Protein AF-A0ABD3EUP9-F1 (afdb_monomer_lite)

pLDDT: mean 72.78, std 22.72, range [28.61, 96.94]

Secondary structure (DSSP, 8-state):
--HHHHHHHHHHHH----HHHHHHHH----TT-S-HHHHHHHHHHHHHHHHHHTTGGGGG-TTTTTHHHHHHHHHT-SSHHHHHHHHHHHHHT-GGGGT-HHHHHHHHHHHHHHHHHHHHHHHHHHHHHHHTT-------------------------------------------------

Organism: NCBI:txid2107226

Structure (mmCIF, N/CA/C/O backbone):
data_AF-A0ABD3EUP9-F1
#
_entry.id   AF-A0ABD3EUP9-F1
#
loop_
_atom_site.group_PDB
_atom_site.id
_atom_site.type_symbol
_atom_site.label_atom_id
_atom_site.label_alt_id
_atom_site.label_comp_id
_atom_site.label_asym_id
_atom_site.label_entity_id
_atom_site.label_seq_id
_atom_site.pdbx_PDB_ins_code
_atom_site.Cartn_x
_atom_site.Cartn_y
_atom_site.Cartn_z
_atom_site.occupancy
_atom_site.B_iso_or_equiv
_atom_site.auth_seq_id
_atom_site.auth_comp_id
_atom_site.auth_asym_id
_atom_site.auth_atom_id
_atom_site.pdbx_PDB_model_num
ATOM 1 N N . MET A 1 1 ? -28.690 9.594 23.530 1.00 52.91 1 MET A N 1
ATOM 2 C CA . MET A 1 1 ? -28.345 8.340 22.829 1.00 52.91 1 MET A CA 1
ATOM 3 C C . MET A 1 1 ? -29.088 7.226 23.531 1.00 52.91 1 MET A C 1
ATOM 5 O O . MET A 1 1 ? -29.092 7.207 24.756 1.00 52.91 1 MET A O 1
ATOM 9 N N . THR A 1 2 ? -29.766 6.381 22.774 1.00 78.44 2 THR A N 1
ATOM 10 C CA . THR A 1 2 ? -30.579 5.259 23.251 1.00 78.44 2 THR A CA 1
ATOM 11 C C . THR A 1 2 ? -29.744 3.978 23.344 1.00 78.44 2 THR A C 1
ATOM 13 O O . THR A 1 2 ? -28.682 3.874 22.725 1.00 78.44 2 THR A O 1
ATOM 16 N N . GLU A 1 3 ? -30.236 2.962 24.058 1.00 76.25 3 GLU A N 1
ATOM 17 C CA . GLU A 1 3 ? -29.683 1.601 23.971 1.00 76.25 3 GLU A CA 1
ATOM 18 C C . GLU A 1 3 ? -29.661 1.083 22.524 1.00 76.25 3 GLU A C 1
ATOM 20 O O . GLU A 1 3 ? -28.717 0.400 22.138 1.00 76.25 3 GLU A O 1
ATOM 25 N N . VAL A 1 4 ? -30.645 1.461 21.700 1.00 73.94 4 VAL A N 1
ATOM 26 C CA . VAL A 1 4 ? -30.712 1.082 20.280 1.00 73.94 4 VAL A CA 1
ATOM 27 C C . VAL A 1 4 ? -29.549 1.685 19.486 1.00 73.94 4 VAL A C 1
ATOM 29 O O . VAL A 1 4 ? -28.929 0.968 18.707 1.00 73.94 4 VAL A O 1
ATOM 32 N N . ASP A 1 5 ? -29.174 2.945 19.734 1.00 74.12 5 ASP A N 1
ATOM 33 C CA . ASP A 1 5 ? -27.998 3.567 19.100 1.00 74.12 5 ASP A CA 1
ATOM 34 C C . ASP A 1 5 ? -26.703 2.824 19.472 1.00 74.12 5 ASP A C 1
ATOM 36 O O . ASP A 1 5 ? -25.877 2.537 18.602 1.00 74.12 5 ASP A O 1
ATOM 40 N N . LYS A 1 6 ? -26.542 2.452 20.754 1.00 73.81 6 LYS A N 1
ATOM 41 C CA . LYS A 1 6 ? -25.406 1.635 21.218 1.00 73.81 6 LYS A CA 1
ATOM 42 C C . LYS A 1 6 ? -25.398 0.247 20.581 1.00 73.81 6 LYS A C 1
ATOM 44 O O . LYS A 1 6 ? -24.333 -0.219 20.194 1.00 73.81 6 LYS A O 1
ATOM 49 N N . ILE A 1 7 ? -26.551 -0.416 20.474 1.00 66.50 7 ILE A N 1
ATOM 50 C CA . ILE A 1 7 ? -26.661 -1.751 19.872 1.00 66.50 7 ILE A CA 1
ATOM 51 C C . ILE A 1 7 ? -26.358 -1.679 18.372 1.00 66.50 7 ILE A C 1
ATOM 53 O O . ILE A 1 7 ? -25.582 -2.492 17.881 1.00 66.50 7 ILE A O 1
ATOM 57 N N . ILE A 1 8 ? -26.870 -0.679 17.650 1.00 62.25 8 ILE A N 1
ATOM 58 C CA . ILE A 1 8 ? -26.567 -0.474 16.225 1.00 62.25 8 ILE A CA 1
ATOM 59 C C . ILE A 1 8 ? -25.073 -0.192 16.021 1.00 62.25 8 ILE A C 1
ATOM 61 O O . ILE A 1 8 ? -24.471 -0.777 15.121 1.00 62.25 8 ILE A O 1
ATOM 65 N N . ALA A 1 9 ? -24.454 0.647 16.857 1.00 62.34 9 ALA A N 1
ATOM 66 C CA . ALA A 1 9 ? -23.011 0.887 16.811 1.00 62.34 9 ALA A CA 1
ATOM 67 C C . ALA A 1 9 ? -22.205 -0.379 17.155 1.00 62.34 9 ALA A C 1
ATOM 69 O O . ALA A 1 9 ? -21.253 -0.714 16.457 1.00 62.34 9 ALA A O 1
ATOM 70 N N . SER A 1 10 ? -22.612 -1.128 18.184 1.00 56.12 10 SER A N 1
ATOM 71 C CA . SER A 1 10 ? -21.944 -2.364 18.599 1.00 56.12 10 SER A CA 1
ATOM 72 C C . SER A 1 10 ? -22.052 -3.464 17.547 1.00 56.12 10 SER A C 1
ATOM 74 O O . SER A 1 10 ? -21.067 -4.150 17.313 1.00 56.12 10 SER A O 1
ATOM 76 N N . VAL A 1 11 ? -23.206 -3.635 16.897 1.00 55.38 11 VAL A N 1
ATOM 77 C CA . VAL A 1 11 ? -23.399 -4.635 15.833 1.00 55.38 11 VAL A CA 1
ATOM 78 C C . VAL A 1 11 ? -22.623 -4.240 14.576 1.00 55.38 11 VAL A C 1
ATOM 80 O O . VAL A 1 11 ? -21.931 -5.082 14.019 1.00 55.38 11 VAL A O 1
ATOM 83 N N . LYS A 1 12 ? -22.634 -2.958 14.181 1.00 54.97 12 LYS A N 1
ATOM 84 C CA . LYS A 1 12 ? -21.811 -2.458 13.061 1.00 54.97 12 LYS A CA 1
ATOM 85 C C . LYS A 1 12 ? -20.300 -2.535 13.318 1.00 54.97 12 LYS A C 1
ATOM 87 O O . LYS A 1 12 ? -19.543 -2.569 12.358 1.00 54.97 12 LYS A O 1
ATOM 92 N N . ASN A 1 13 ? -19.872 -2.564 14.582 1.00 53.84 13 ASN A N 1
ATOM 93 C CA . ASN A 1 13 ? -18.465 -2.719 14.959 1.00 53.84 13 ASN A CA 1
ATOM 94 C C . ASN A 1 13 ? -18.055 -4.184 15.222 1.00 53.84 13 ASN A C 1
ATOM 96 O O . ASN A 1 13 ? -16.873 -4.495 15.110 1.00 53.84 13 ASN A O 1
ATOM 100 N N . ASN A 1 14 ? -18.998 -5.068 15.581 1.00 47.16 14 ASN A N 1
ATOM 101 C CA . ASN A 1 14 ? -18.753 -6.503 15.789 1.00 47.16 14 ASN A CA 1
ATOM 102 C C . ASN A 1 14 ? -18.933 -7.342 14.521 1.00 47.16 14 ASN A C 1
ATOM 104 O O . ASN A 1 14 ? -18.422 -8.461 14.478 1.00 47.16 14 ASN A O 1
ATOM 108 N N . ASP A 1 15 ? -19.632 -6.839 13.502 1.00 50.97 15 ASP A N 1
ATOM 109 C CA . ASP A 1 15 ? -19.566 -7.431 12.170 1.00 50.97 15 ASP A CA 1
ATOM 110 C C . ASP A 1 15 ? -18.196 -7.118 11.555 1.00 50.97 15 ASP A C 1
ATOM 112 O O . ASP A 1 15 ? -18.011 -6.157 10.808 1.00 50.97 15 ASP A O 1
ATOM 116 N N . VAL A 1 16 ? -17.204 -7.940 11.912 1.00 50.91 16 VAL A N 1
ATOM 117 C CA . VAL A 1 16 ? -15.863 -7.944 11.315 1.00 50.91 16 VAL A CA 1
ATOM 118 C C . VAL A 1 16 ? -15.956 -8.584 9.921 1.00 50.91 16 VAL A C 1
ATOM 120 O O . VAL A 1 16 ? -15.349 -9.617 9.640 1.00 50.91 16 VAL A O 1
ATOM 123 N N . SER A 1 17 ? -16.764 -7.963 9.056 1.00 56.16 17 SER A N 1
ATOM 124 C CA . SER A 1 17 ? -16.952 -8.289 7.642 1.00 56.16 17 SER A CA 1
ATOM 125 C C . SER A 1 17 ? -15.661 -8.001 6.877 1.00 56.16 17 SER A C 1
ATOM 127 O O . SER A 1 17 ? -15.498 -6.939 6.282 1.00 56.16 17 SER A O 1
ATOM 129 N N . ASP A 1 18 ? -14.726 -8.949 6.989 1.00 75.94 18 ASP A N 1
ATOM 130 C CA . ASP A 1 18 ? -13.421 -9.059 6.326 1.00 75.94 18 ASP A CA 1
ATOM 131 C C . ASP A 1 18 ? -12.839 -7.720 5.834 1.00 75.94 18 ASP A C 1
ATOM 133 O O . ASP A 1 18 ? -12.748 -7.436 4.635 1.00 75.94 18 ASP A O 1
ATOM 137 N N . ILE A 1 19 ? -12.433 -6.891 6.806 1.00 79.50 19 ILE A N 1
ATOM 138 C CA . ILE A 1 19 ? -11.809 -5.580 6.571 1.00 79.50 19 ILE A CA 1
ATOM 139 C C . ILE A 1 19 ? -10.606 -5.725 5.626 1.00 79.50 19 ILE A C 1
ATOM 141 O O . ILE A 1 19 ? -10.381 -4.860 4.781 1.00 79.50 19 ILE A O 1
ATOM 145 N N . GLU A 1 20 ? -9.858 -6.832 5.707 1.00 80.06 20 GLU A N 1
ATOM 146 C CA . GLU A 1 20 ? -8.753 -7.097 4.787 1.00 80.06 20 GLU A CA 1
ATOM 147 C C . GLU A 1 20 ? -9.215 -7.381 3.351 1.00 80.06 20 GLU A C 1
ATOM 149 O O . GLU A 1 20 ? -8.583 -6.895 2.414 1.00 80.06 20 GLU A O 1
ATOM 154 N N . ALA A 1 21 ? -10.274 -8.165 3.135 1.00 83.38 21 ALA A N 1
ATOM 155 C CA . ALA A 1 21 ? -10.789 -8.439 1.794 1.00 83.38 21 ALA A CA 1
ATOM 156 C C . ALA A 1 21 ? -11.444 -7.211 1.157 1.00 83.38 21 ALA A C 1
ATOM 158 O O . ALA A 1 21 ? -11.190 -6.946 -0.020 1.00 83.38 21 ALA A O 1
ATOM 159 N N . GLU A 1 22 ? -12.226 -6.431 1.906 1.00 87.81 22 GLU A N 1
ATOM 160 C CA . GLU A 1 22 ? -12.832 -5.208 1.372 1.00 87.81 22 GLU A CA 1
ATOM 161 C C . GLU A 1 22 ? -11.763 -4.136 1.092 1.00 87.81 22 GLU A C 1
ATOM 163 O O . GLU A 1 22 ? -11.798 -3.496 0.038 1.00 87.81 22 GLU A O 1
ATOM 168 N N . MET A 1 23 ? -10.722 -4.038 1.931 1.00 88.25 23 MET A N 1
ATOM 169 C CA . MET A 1 23 ? -9.506 -3.286 1.601 1.00 88.25 23 MET A CA 1
ATOM 170 C C . MET A 1 23 ? -8.863 -3.783 0.306 1.00 88.25 23 MET A C 1
ATOM 172 O O . MET A 1 23 ? -8.711 -3.010 -0.628 1.00 88.25 23 MET A O 1
ATOM 176 N N . ARG A 1 24 ? -8.540 -5.074 0.192 1.00 84.62 24 ARG A N 1
ATOM 177 C CA . ARG A 1 24 ? -7.877 -5.694 -0.980 1.00 84.62 24 ARG A CA 1
ATOM 178 C C . ARG A 1 24 ? -8.711 -5.624 -2.278 1.00 84.62 24 ARG A C 1
ATOM 180 O O . ARG A 1 24 ? -8.200 -5.820 -3.389 1.00 84.62 24 ARG A O 1
ATOM 187 N N . LYS A 1 25 ? -10.006 -5.329 -2.144 1.00 87.31 25 LYS A N 1
ATOM 188 C CA . LYS A 1 25 ? -10.967 -5.037 -3.215 1.00 87.31 25 LYS A CA 1
ATOM 189 C C . LYS A 1 25 ? -10.958 -3.556 -3.616 1.00 87.31 25 LYS A C 1
ATOM 191 O O . LYS A 1 25 ? -10.935 -3.271 -4.812 1.00 87.31 25 LYS A O 1
ATOM 196 N N . GLN A 1 26 ? -10.930 -2.620 -2.664 1.00 88.69 26 GLN A N 1
ATOM 197 C CA . GLN A 1 26 ? -10.951 -1.173 -2.941 1.00 88.69 26 GLN A CA 1
ATOM 198 C C . GLN A 1 26 ? -9.564 -0.542 -3.170 1.00 88.69 26 GLN A C 1
ATOM 200 O O . GLN A 1 26 ? -9.445 0.432 -3.921 1.00 88.69 26 GLN A O 1
ATOM 205 N N . LEU A 1 27 ? -8.515 -1.074 -2.546 1.00 91.94 27 LEU A N 1
ATOM 206 C CA . LEU A 1 27 ? -7.129 -0.618 -2.620 1.00 91.94 27 LEU A CA 1
ATOM 207 C C . LEU A 1 27 ? -6.452 -1.216 -3.859 1.00 91.94 27 LEU A C 1
ATOM 209 O O . LEU A 1 27 ? -6.268 -2.427 -3.968 1.00 91.94 27 LEU A O 1
ATOM 213 N N . ARG A 1 28 ? -6.115 -0.350 -4.820 1.00 88.50 28 ARG A N 1
ATOM 214 C CA . ARG A 1 28 ? -5.468 -0.707 -6.089 1.00 88.50 28 ARG A CA 1
ATOM 215 C C . ARG A 1 28 ? -4.465 0.366 -6.481 1.00 88.50 28 ARG A C 1
ATOM 217 O O . ARG A 1 28 ? -4.783 1.555 -6.414 1.00 88.50 28 ARG A O 1
ATOM 224 N N . MET A 1 29 ? -3.272 -0.054 -6.892 1.00 90.94 29 MET A N 1
ATOM 225 C CA . MET A 1 29 ? -2.210 0.844 -7.348 1.00 90.94 29 MET A CA 1
ATOM 226 C C . MET A 1 29 ? -2.483 1.288 -8.790 1.00 90.94 29 MET A C 1
ATOM 228 O O . MET A 1 29 ? -2.768 0.464 -9.660 1.00 90.94 29 MET A O 1
ATOM 232 N N . ASN A 1 30 ? -2.424 2.594 -9.059 1.00 91.56 30 ASN A N 1
ATOM 233 C CA . ASN A 1 30 ? -2.761 3.139 -10.375 1.00 91.56 30 ASN A CA 1
ATOM 234 C C . ASN A 1 30 ? -1.614 2.932 -11.380 1.00 91.56 30 ASN A C 1
ATOM 236 O O . ASN A 1 30 ? -0.837 3.844 -11.638 1.00 91.56 30 ASN A O 1
ATOM 240 N N . ILE A 1 31 ? -1.513 1.744 -11.982 1.00 89.00 31 ILE A N 1
ATOM 241 C CA . ILE A 1 31 ? -0.447 1.410 -12.948 1.00 89.00 31 ILE A CA 1
ATOM 242 C C . ILE A 1 31 ? -0.461 2.246 -14.243 1.00 89.00 31 ILE A C 1
ATOM 244 O O . ILE A 1 31 ? 0.454 2.102 -15.050 1.00 89.00 31 ILE A O 1
ATOM 248 N N . SER A 1 32 ? -1.478 3.090 -14.459 1.00 90.12 32 SER A N 1
ATOM 249 C CA . SER A 1 32 ? -1.518 4.041 -15.580 1.00 90.12 32 SER A CA 1
ATOM 250 C C . SER A 1 32 ? -0.883 5.397 -15.256 1.00 90.12 32 SER A C 1
ATOM 252 O O . SER A 1 32 ? -0.539 6.128 -16.181 1.00 90.12 32 SER A O 1
ATOM 254 N N . GLU A 1 33 ? -0.667 5.709 -13.971 1.00 92.56 33 GLU A N 1
ATOM 255 C CA . GLU A 1 33 ? 0.138 6.866 -13.580 1.00 92.56 33 GLU A CA 1
ATOM 256 C C . GLU A 1 33 ? 1.602 6.625 -13.970 1.00 92.56 33 GLU A C 1
ATOM 258 O O . GLU A 1 33 ? 2.180 5.571 -13.687 1.00 92.56 33 GLU A O 1
ATOM 263 N N . THR A 1 34 ? 2.188 7.606 -14.646 1.00 90.56 34 THR A N 1
ATOM 264 C CA . THR A 1 34 ? 3.547 7.562 -15.188 1.00 90.56 34 THR A CA 1
ATOM 265 C C . THR A 1 34 ? 4.608 7.960 -14.170 1.00 90.56 34 THR A C 1
ATOM 267 O O . THR A 1 34 ? 5.692 7.373 -14.196 1.00 90.56 34 THR A O 1
ATOM 270 N N . ASP A 1 35 ? 4.314 8.887 -13.253 1.00 95.62 35 ASP A N 1
ATOM 271 C CA . ASP A 1 35 ? 5.24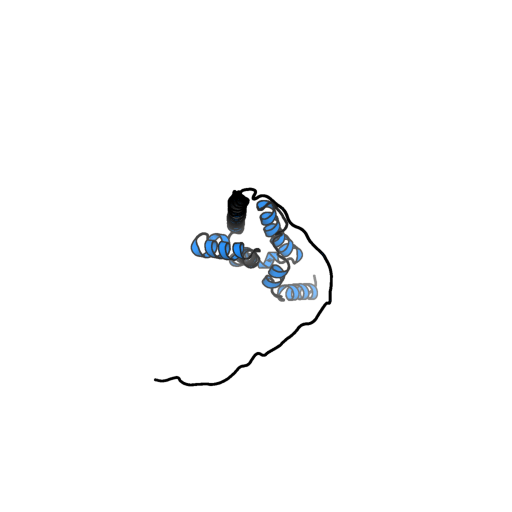6 9.213 -12.172 1.00 95.62 35 ASP A CA 1
ATOM 272 C C . ASP A 1 35 ? 5.189 8.135 -11.081 1.00 95.62 35 ASP A C 1
ATOM 274 O O . ASP A 1 35 ? 4.151 7.857 -10.482 1.00 95.62 35 ASP A O 1
ATOM 278 N N . VAL A 1 36 ? 6.328 7.486 -10.835 1.00 94.75 36 VAL A N 1
ATOM 279 C CA . VAL A 1 36 ? 6.429 6.373 -9.881 1.00 94.75 36 VAL A CA 1
ATOM 280 C C . VAL A 1 36 ? 6.192 6.837 -8.442 1.00 94.75 36 VAL A C 1
ATOM 282 O O . VAL A 1 36 ? 5.626 6.083 -7.654 1.00 94.75 36 VAL A O 1
ATOM 285 N N . SER A 1 37 ? 6.603 8.061 -8.109 1.00 95.44 37 SER A N 1
ATOM 286 C CA . SER A 1 37 ? 6.497 8.638 -6.768 1.00 95.44 37 SER A CA 1
ATOM 287 C C . SER A 1 37 ? 5.051 9.003 -6.472 1.00 95.44 37 SER A C 1
ATOM 289 O O . SER A 1 37 ? 4.490 8.503 -5.503 1.00 95.44 37 SER A O 1
ATOM 291 N N . GLU A 1 38 ? 4.413 9.754 -7.372 1.00 96.94 38 GLU A N 1
ATOM 292 C CA . GLU A 1 38 ? 2.991 10.101 -7.273 1.00 96.94 38 GLU A CA 1
ATOM 293 C C . GLU A 1 38 ? 2.116 8.837 -7.233 1.00 96.94 38 GLU A C 1
ATOM 295 O O . GLU A 1 38 ? 1.229 8.715 -6.390 1.00 96.94 38 GLU A O 1
ATOM 300 N N . ARG A 1 39 ? 2.418 7.828 -8.062 1.00 96.31 39 ARG A N 1
ATOM 301 C CA . ARG A 1 39 ? 1.712 6.535 -8.068 1.00 96.31 39 ARG A CA 1
ATOM 302 C C . ARG A 1 39 ? 1.792 5.791 -6.729 1.00 96.31 39 ARG A C 1
ATOM 304 O O . ARG A 1 39 ? 0.824 5.127 -6.350 1.00 96.31 39 ARG A O 1
ATOM 311 N N . VAL A 1 40 ? 2.922 5.875 -6.023 1.00 95.94 40 VAL A N 1
ATOM 312 C CA . VAL A 1 40 ? 3.087 5.306 -4.672 1.00 95.94 40 VAL A CA 1
ATOM 313 C C . VAL A 1 40 ? 2.374 6.178 -3.636 1.00 95.94 40 VAL A C 1
ATOM 315 O O . VAL A 1 40 ? 1.586 5.655 -2.850 1.00 95.94 40 VAL A O 1
ATOM 318 N N . THR A 1 41 ? 2.542 7.501 -3.674 1.00 96.38 41 THR A N 1
ATOM 319 C CA . THR A 1 41 ? 1.876 8.437 -2.754 1.00 96.38 41 THR A CA 1
ATOM 320 C C . THR A 1 41 ? 0.347 8.328 -2.828 1.00 96.38 41 THR A C 1
ATOM 322 O O . THR A 1 41 ? -0.313 8.202 -1.794 1.00 96.38 41 THR A O 1
ATOM 325 N N . GLN A 1 42 ? -0.230 8.264 -4.034 1.00 96.44 42 GLN A N 1
ATOM 326 C CA . GLN A 1 42 ? -1.662 8.022 -4.248 1.00 96.44 42 GLN A CA 1
ATOM 327 C C . GLN A 1 42 ? -2.122 6.668 -3.698 1.00 96.44 42 GLN A C 1
ATOM 329 O O . GLN A 1 42 ? -3.233 6.573 -3.182 1.00 96.44 42 GLN A O 1
ATOM 334 N N . TYR A 1 43 ? -1.299 5.618 -3.793 1.00 95.88 43 TYR A N 1
ATOM 335 C CA . TYR A 1 43 ? -1.637 4.287 -3.282 1.00 95.88 43 TYR A CA 1
ATOM 336 C C . TYR A 1 43 ? -1.723 4.261 -1.748 1.00 95.88 43 TYR A C 1
ATOM 338 O O . TYR A 1 43 ? -2.703 3.754 -1.201 1.00 95.88 43 TYR A O 1
ATOM 346 N N . PHE A 1 44 ? -0.758 4.873 -1.057 1.00 95.25 44 PHE A N 1
ATOM 347 C CA . PHE A 1 44 ? -0.780 4.992 0.406 1.00 95.25 44 PHE A CA 1
ATOM 348 C C . PHE A 1 44 ? -1.931 5.890 0.868 1.00 95.25 44 PHE A C 1
ATOM 350 O O . PHE A 1 44 ? -2.733 5.478 1.706 1.00 95.25 44 PHE A O 1
ATOM 357 N N . LYS A 1 45 ? -2.116 7.061 0.238 1.00 95.12 45 LYS A N 1
ATOM 358 C CA . LYS A 1 45 ? -3.274 7.927 0.504 1.00 95.12 45 LYS A CA 1
ATOM 359 C C . LYS A 1 45 ? -4.600 7.182 0.315 1.00 95.12 45 LYS A C 1
ATOM 361 O O . LYS A 1 45 ? -5.481 7.298 1.160 1.00 95.12 45 LYS A O 1
ATOM 366 N N . ARG A 1 46 ? -4.731 6.379 -0.748 1.00 95.06 46 ARG A N 1
ATOM 367 C CA . ARG A 1 46 ? -5.931 5.575 -1.033 1.00 95.06 46 ARG A CA 1
ATOM 368 C C . ARG A 1 46 ? -6.244 4.560 0.073 1.00 95.06 46 ARG A C 1
ATOM 370 O O . ARG A 1 46 ? -7.413 4.227 0.241 1.00 95.06 46 ARG A O 1
ATOM 377 N N . CYS A 1 47 ? -5.246 4.085 0.820 1.00 93.56 47 CYS A N 1
ATOM 378 C CA . CYS A 1 47 ? -5.463 3.237 1.993 1.00 93.56 47 CYS A CA 1
ATOM 379 C C . CYS A 1 47 ? -6.193 4.022 3.097 1.00 93.56 47 CYS A C 1
ATOM 381 O O . CYS A 1 47 ? -7.305 3.651 3.470 1.00 93.56 47 CYS A O 1
ATOM 383 N N . HIS A 1 48 ? -5.646 5.165 3.529 1.00 93.12 48 HIS A N 1
ATOM 384 C CA . HIS A 1 48 ? -6.271 6.046 4.534 1.00 93.12 48 HIS A CA 1
ATOM 385 C C . HIS A 1 48 ? -7.643 6.561 4.090 1.00 93.12 48 HIS A C 1
ATOM 387 O O . HIS A 1 48 ? -8.617 6.436 4.826 1.00 93.12 48 HIS A O 1
ATOM 393 N N . ASP A 1 49 ? -7.763 6.991 2.832 1.00 94.06 49 ASP A N 1
ATOM 394 C CA . ASP A 1 49 ? -9.028 7.367 2.191 1.00 94.06 49 ASP A CA 1
ATOM 395 C C . ASP A 1 49 ? -10.097 6.251 2.258 1.00 94.06 49 ASP A C 1
ATOM 397 O O . ASP A 1 49 ? -11.283 6.550 2.102 1.00 94.06 49 ASP A O 1
ATOM 401 N N . VAL A 1 50 ? -9.725 4.971 2.398 1.00 92.12 50 VAL A N 1
ATOM 402 C CA . VAL A 1 50 ? -10.659 3.844 2.599 1.00 92.12 50 VAL A CA 1
ATOM 403 C C . VAL A 1 50 ? -10.891 3.584 4.092 1.00 92.12 50 VAL A C 1
ATOM 405 O O . VAL A 1 50 ? -12.042 3.362 4.468 1.00 92.12 50 VAL A O 1
ATOM 408 N N . ILE A 1 51 ? -9.864 3.683 4.948 1.00 90.56 51 ILE A N 1
ATOM 409 C CA . ILE A 1 51 ? -10.007 3.605 6.418 1.00 90.56 51 ILE A CA 1
ATOM 410 C C . ILE A 1 51 ? -11.031 4.641 6.911 1.00 90.56 51 ILE A C 1
ATOM 412 O O . ILE A 1 51 ? -11.979 4.288 7.618 1.00 90.56 51 ILE A O 1
ATOM 416 N N . ASP A 1 52 ? -10.875 5.898 6.491 1.00 90.25 52 ASP A N 1
ATOM 417 C CA . ASP A 1 52 ? -11.708 7.026 6.914 1.00 90.25 52 ASP A CA 1
ATOM 418 C C . ASP A 1 52 ? -13.166 6.873 6.470 1.00 90.25 52 ASP A C 1
ATOM 420 O O . ASP A 1 52 ? -14.080 7.030 7.280 1.00 90.25 52 ASP A O 1
ATOM 424 N N . LYS A 1 53 ? -13.404 6.500 5.203 1.00 89.75 53 LYS A N 1
ATOM 425 C CA . LYS A 1 53 ? -14.763 6.364 4.638 1.00 89.75 53 LYS A CA 1
ATOM 426 C C . LYS A 1 53 ? -15.622 5.317 5.346 1.00 89.75 53 LYS A C 1
ATOM 428 O O . LYS A 1 53 ? -16.842 5.458 5.363 1.00 89.75 53 LYS A O 1
ATOM 433 N N . HIS A 1 54 ? -15.001 4.290 5.923 1.00 86.56 54 HIS A N 1
ATOM 434 C CA . HIS A 1 54 ? -15.692 3.234 6.667 1.00 86.56 54 HIS A CA 1
ATOM 435 C C . HIS A 1 54 ? -15.608 3.431 8.195 1.00 86.56 54 HIS A C 1
ATOM 437 O O . HIS A 1 54 ? -16.141 2.620 8.948 1.00 86.56 54 HIS A O 1
ATOM 443 N N . GLY A 1 55 ? -14.947 4.495 8.674 1.00 85.81 55 GLY A N 1
ATOM 444 C CA . GLY A 1 55 ? -14.745 4.760 10.103 1.00 85.81 55 GLY A CA 1
ATOM 445 C C . GLY A 1 55 ? -13.806 3.768 10.804 1.00 85.81 55 GLY A C 1
ATOM 446 O O . GLY A 1 55 ? -13.790 3.692 12.032 1.00 85.81 55 GLY A O 1
ATOM 447 N N . TRP A 1 56 ? -13.012 3.000 10.052 1.00 88.19 56 TRP A N 1
ATOM 448 C CA . TRP A 1 56 ? -12.245 1.864 10.575 1.00 88.19 56 TRP A CA 1
ATOM 449 C C . TRP A 1 56 ? -11.022 2.245 11.422 1.00 88.19 56 TRP A C 1
ATOM 451 O O . TRP A 1 56 ? -10.408 1.360 12.014 1.00 88.19 56 TRP A O 1
ATOM 461 N N . ASN A 1 57 ? -10.694 3.537 11.542 1.00 85.44 57 ASN A N 1
ATOM 462 C CA . ASN A 1 57 ? -9.560 4.055 12.321 1.00 85.44 57 ASN A CA 1
ATOM 463 C C . ASN A 1 57 ? -9.396 3.399 13.703 1.00 85.44 57 ASN A C 1
ATOM 465 O O . ASN A 1 57 ? -8.280 3.056 14.088 1.00 85.44 57 ASN A O 1
ATOM 469 N N . GLN A 1 58 ? -10.499 3.161 14.425 1.00 83.00 58 GLN A N 1
ATOM 470 C CA . GLN A 1 58 ? -10.477 2.522 15.748 1.00 83.00 58 GLN A CA 1
ATOM 471 C C . GLN A 1 58 ? -9.794 1.138 15.752 1.00 83.00 58 GLN A C 1
ATOM 473 O O . GLN A 1 58 ? -9.058 0.825 16.689 1.00 83.00 58 GLN A O 1
ATOM 478 N N . PHE A 1 59 ? -9.969 0.338 14.693 1.00 81.00 59 PHE A N 1
ATOM 479 C CA . PHE A 1 59 ? -9.416 -1.017 14.573 1.00 81.00 59 PHE A CA 1
ATOM 480 C C . PHE A 1 59 ? -7.904 -1.028 14.292 1.00 81.00 59 PHE A C 1
ATOM 482 O O . PHE A 1 59 ? -7.236 -2.031 14.533 1.00 81.00 59 PHE A O 1
ATOM 489 N N . PHE A 1 60 ? -7.347 0.096 13.831 1.00 83.81 60 PHE A N 1
ATOM 490 C CA . PHE A 1 60 ? -5.919 0.254 13.537 1.00 83.81 60 PHE A CA 1
ATOM 491 C C . PHE A 1 60 ? -5.131 0.929 14.678 1.00 83.81 60 PHE A C 1
ATOM 493 O O . PHE A 1 60 ? -3.937 1.203 14.545 1.00 83.81 60 PHE A O 1
ATOM 500 N N . THR A 1 61 ? -5.769 1.158 15.830 1.00 81.00 61 THR A N 1
ATOM 501 C CA . THR A 1 61 ? -5.122 1.711 17.034 1.00 81.00 61 THR A CA 1
ATOM 502 C C . THR A 1 61 ? -4.311 0.667 17.826 1.00 81.00 61 THR A C 1
ATOM 504 O O . THR A 1 61 ? -4.373 -0.535 17.576 1.00 81.00 61 THR A O 1
ATOM 507 N N . GLY A 1 62 ? -3.510 1.122 18.799 1.00 79.69 62 GLY A N 1
ATOM 508 C CA . GLY A 1 62 ? -2.727 0.246 19.684 1.00 79.69 62 GLY A CA 1
ATOM 509 C C . GLY A 1 62 ? -1.337 -0.131 19.152 1.00 79.69 62 GLY A C 1
ATOM 510 O O . GLY A 1 62 ? -0.741 0.596 18.354 1.00 79.69 62 GLY A O 1
ATOM 511 N N . SER A 1 63 ? -0.773 -1.229 19.657 1.00 70.06 63 SER A N 1
ATOM 512 C CA . SER A 1 63 ? 0.485 -1.832 19.184 1.00 70.06 63 SER A CA 1
ATOM 513 C C . SER A 1 63 ? 0.270 -2.591 17.877 1.00 70.06 63 SER A C 1
ATOM 515 O O . SER A 1 63 ? 0.895 -2.296 16.862 1.00 70.06 63 SER A O 1
ATOM 517 N N . ASP A 1 64 ? -0.664 -3.535 17.900 1.00 70.69 64 ASP A N 1
ATOM 518 C CA . ASP A 1 64 ? -0.869 -4.512 16.836 1.00 70.69 64 ASP A CA 1
ATOM 519 C C . ASP A 1 64 ? -1.693 -3.933 15.684 1.00 70.69 64 ASP A C 1
ATOM 521 O O . ASP A 1 64 ? -1.406 -4.213 14.519 1.00 70.69 64 ASP A O 1
ATOM 525 N N . GLY A 1 65 ? -2.660 -3.055 15.980 1.00 76.88 65 GLY A N 1
ATOM 526 C CA . GLY A 1 65 ? -3.473 -2.374 14.971 1.00 76.88 65 GLY A CA 1
ATOM 527 C C . GLY A 1 65 ? -2.628 -1.607 13.952 1.00 76.88 65 GLY A C 1
ATOM 528 O O . GLY A 1 65 ? -2.866 -1.746 12.756 1.00 76.88 65 GLY A O 1
ATOM 529 N N . ARG A 1 66 ? -1.554 -0.929 14.387 1.00 76.62 66 ARG A N 1
ATOM 530 C CA . ARG A 1 66 ? -0.638 -0.184 13.498 1.00 76.62 66 ARG A CA 1
ATOM 531 C C . ARG A 1 66 ? 0.132 -1.056 12.500 1.00 76.62 66 ARG A C 1
ATOM 533 O O . ARG A 1 66 ? 0.552 -0.556 11.462 1.00 76.62 66 ARG A O 1
ATOM 540 N N . GLN A 1 67 ? 0.259 -2.362 12.746 1.00 85.38 67 GLN A N 1
ATOM 541 C CA . GLN A 1 67 ? 0.852 -3.282 11.770 1.00 85.38 67 GLN A CA 1
ATOM 542 C C . GLN A 1 67 ? -0.119 -3.673 10.644 1.00 85.38 67 GLN A C 1
ATOM 544 O O . GLN A 1 67 ? 0.316 -4.080 9.566 1.00 85.38 67 GLN A O 1
ATOM 549 N N . HIS A 1 68 ? -1.434 -3.585 10.865 1.00 86.19 68 HIS A N 1
ATOM 550 C CA . HIS A 1 68 ? -2.422 -4.078 9.902 1.00 86.19 68 HIS A CA 1
ATOM 551 C C . HIS A 1 68 ? -2.481 -3.247 8.605 1.00 86.19 68 HIS A C 1
ATOM 553 O O . HIS A 1 68 ? -2.467 -3.878 7.546 1.00 86.19 68 HIS A O 1
ATOM 559 N N . PRO A 1 69 ? -2.417 -1.896 8.610 1.00 88.25 69 PRO A N 1
ATOM 560 C CA . PRO A 1 69 ? -2.283 -1.111 7.382 1.00 88.25 69 PRO A CA 1
ATOM 561 C C . PRO A 1 69 ? -1.055 -1.527 6.569 1.00 88.25 69 PRO A C 1
ATOM 563 O O . PRO A 1 69 ? -1.178 -1.772 5.374 1.00 88.25 69 PRO A O 1
ATOM 566 N N . CYS A 1 70 ? 0.100 -1.738 7.213 1.00 91.62 70 CYS A N 1
ATOM 567 C CA . CYS A 1 70 ? 1.315 -2.209 6.540 1.00 91.62 70 CYS A CA 1
ATOM 568 C C . CYS A 1 70 ? 1.133 -3.595 5.890 1.00 91.62 70 CYS A C 1
ATOM 570 O O . CYS A 1 70 ? 1.561 -3.818 4.757 1.00 91.62 70 CYS A O 1
ATOM 572 N N . ARG A 1 71 ? 0.463 -4.535 6.575 1.00 90.00 71 ARG A N 1
ATOM 573 C CA . ARG A 1 71 ? 0.142 -5.870 6.030 1.00 90.00 71 ARG A CA 1
ATOM 574 C C . ARG A 1 71 ? -0.804 -5.778 4.826 1.00 90.00 71 ARG A C 1
ATOM 576 O O . ARG A 1 71 ? -0.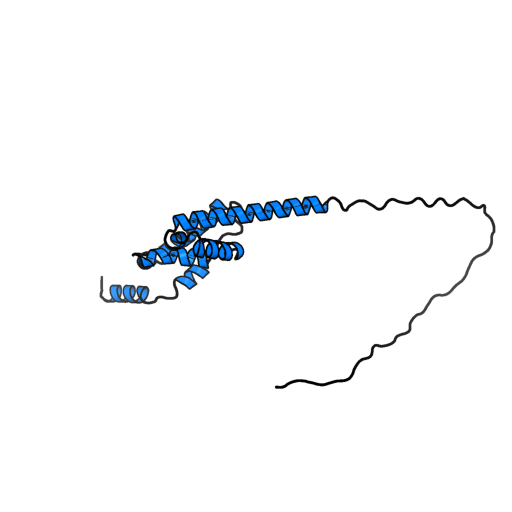544 -6.418 3.809 1.00 90.00 71 ARG A O 1
ATOM 583 N N . ILE A 1 72 ? -1.850 -4.958 4.924 1.00 90.69 72 ILE A N 1
ATOM 584 C CA . ILE A 1 72 ? -2.854 -4.716 3.874 1.00 90.69 72 ILE A CA 1
ATOM 585 C C . ILE A 1 72 ? -2.220 -4.043 2.648 1.00 90.69 72 ILE A C 1
ATOM 587 O O . ILE A 1 72 ? -2.441 -4.496 1.521 1.00 90.69 72 ILE A O 1
ATOM 591 N N . LEU A 1 73 ? -1.385 -3.022 2.869 1.00 93.38 73 LEU A N 1
ATOM 592 C CA . LEU A 1 73 ? -0.606 -2.327 1.844 1.00 93.38 73 LEU A CA 1
ATOM 593 C C . LEU A 1 73 ? 0.296 -3.306 1.090 1.00 93.38 73 LEU A C 1
ATOM 595 O O . LEU A 1 73 ? 0.209 -3.358 -0.132 1.00 93.38 73 LEU A O 1
ATOM 599 N N . ILE A 1 74 ? 1.100 -4.128 1.780 1.00 92.75 74 ILE A N 1
ATOM 600 C CA . ILE A 1 74 ? 1.958 -5.136 1.126 1.00 92.75 74 ILE A CA 1
ATOM 601 C C . ILE A 1 74 ? 1.111 -6.152 0.346 1.00 92.75 74 ILE A C 1
ATOM 603 O O . ILE A 1 74 ? 1.413 -6.442 -0.809 1.00 92.75 74 ILE A O 1
ATOM 607 N N . ALA A 1 75 ? 0.041 -6.679 0.948 1.00 90.25 75 ALA A N 1
ATOM 608 C CA . ALA A 1 75 ? -0.793 -7.729 0.357 1.00 90.25 75 ALA A CA 1
ATOM 609 C C . ALA A 1 75 ? -1.658 -7.273 -0.836 1.00 90.25 75 ALA A C 1
ATOM 611 O O . ALA A 1 75 ? -2.261 -8.125 -1.491 1.00 90.25 75 ALA A O 1
ATOM 612 N N . SER A 1 76 ? -1.729 -5.966 -1.108 1.00 90.94 76 SER A N 1
ATOM 613 C CA . SER A 1 76 ? -2.526 -5.374 -2.196 1.00 90.94 76 SER A CA 1
ATOM 614 C C . SER A 1 76 ? -1.668 -4.657 -3.258 1.00 90.94 76 SER A C 1
ATOM 616 O O . SER A 1 76 ? -2.214 -4.022 -4.160 1.00 90.94 76 SER A O 1
ATOM 618 N N . LEU A 1 77 ? -0.331 -4.762 -3.174 1.00 92.19 77 LEU A N 1
ATOM 619 C CA . LEU A 1 77 ? 0.599 -4.177 -4.148 1.00 92.19 77 LEU A CA 1
ATOM 620 C C . LEU A 1 77 ? 0.452 -4.816 -5.537 1.00 92.19 77 LEU A C 1
ATOM 622 O O . LEU A 1 77 ? 0.542 -6.035 -5.695 1.00 92.19 77 LEU A O 1
ATOM 626 N N . GLU A 1 78 ? 0.345 -3.973 -6.563 1.00 87.12 78 GLU A N 1
ATOM 627 C CA . GLU A 1 78 ? 0.375 -4.372 -7.972 1.00 87.12 78 GLU A CA 1
ATOM 628 C C . GLU A 1 78 ? 1.363 -3.474 -8.742 1.00 87.12 78 GLU A C 1
ATOM 630 O O . GLU A 1 78 ? 1.363 -2.263 -8.527 1.00 87.12 78 GLU A O 1
ATOM 635 N N . PRO A 1 79 ? 2.213 -4.014 -9.640 1.00 89.75 79 PRO A N 1
ATOM 636 C CA . PRO A 1 79 ? 2.245 -5.392 -10.134 1.00 89.75 79 PRO A CA 1
ATOM 637 C C . PRO A 1 79 ? 2.837 -6.391 -9.129 1.00 89.75 79 PRO A C 1
ATOM 639 O O . PRO A 1 79 ? 3.635 -6.034 -8.267 1.00 89.75 79 PRO A O 1
ATOM 642 N N . LYS A 1 80 ? 2.515 -7.682 -9.290 1.00 90.69 80 LYS A N 1
ATOM 643 C CA . LYS A 1 80 ? 2.968 -8.747 -8.376 1.00 90.69 80 LYS A CA 1
ATOM 644 C C . LYS A 1 80 ? 4.497 -8.812 -8.187 1.00 90.69 80 LYS A C 1
ATOM 646 O O . LYS A 1 80 ? 4.954 -9.125 -7.095 1.00 90.69 80 LYS A O 1
ATOM 651 N N . ALA A 1 81 ? 5.289 -8.459 -9.200 1.00 91.50 81 ALA A N 1
ATOM 652 C CA . ALA A 1 81 ? 6.749 -8.402 -9.075 1.00 91.50 81 ALA A CA 1
ATOM 653 C C . ALA A 1 81 ? 7.240 -7.362 -8.043 1.00 91.50 81 ALA A C 1
ATOM 655 O O . ALA A 1 81 ? 8.329 -7.515 -7.497 1.00 91.50 81 ALA A O 1
ATOM 656 N N . LEU A 1 82 ? 6.458 -6.316 -7.754 1.00 93.62 82 LEU A N 1
ATOM 657 C CA . LEU A 1 82 ? 6.736 -5.360 -6.679 1.00 93.62 82 LEU A CA 1
ATOM 658 C C . LEU A 1 82 ? 6.379 -5.963 -5.311 1.00 93.62 82 LEU A C 1
ATOM 660 O O . LEU A 1 82 ? 7.185 -5.892 -4.386 1.00 93.62 82 LEU A O 1
ATOM 664 N N . LEU A 1 83 ? 5.227 -6.638 -5.211 1.00 93.94 83 LEU A N 1
ATOM 665 C CA . LEU A 1 83 ? 4.785 -7.365 -4.012 1.00 93.94 83 LEU A CA 1
ATOM 666 C C . LEU A 1 83 ? 5.797 -8.444 -3.588 1.00 93.94 83 LEU A C 1
ATOM 668 O O . LEU A 1 83 ? 6.277 -8.418 -2.455 1.00 93.94 83 LEU A O 1
ATOM 672 N N . ASP A 1 84 ? 6.168 -9.350 -4.499 1.00 94.31 84 ASP A N 1
ATOM 673 C CA . ASP A 1 84 ? 7.080 -10.479 -4.238 1.00 94.31 84 ASP A CA 1
ATOM 674 C C . ASP A 1 84 ? 8.508 -10.022 -3.848 1.00 94.31 84 ASP A C 1
ATOM 676 O O . ASP A 1 84 ? 9.302 -10.799 -3.303 1.00 94.31 84 ASP A O 1
ATOM 680 N N . GLU A 1 85 ? 8.864 -8.767 -4.139 1.00 93.94 85 GLU A N 1
ATOM 681 C CA . GLU A 1 85 ? 10.142 -8.147 -3.782 1.00 93.94 85 GLU A CA 1
ATOM 682 C C . GLU A 1 85 ? 10.053 -7.418 -2.435 1.00 93.94 85 GLU A C 1
ATOM 684 O O . GLU A 1 85 ? 10.788 -7.755 -1.504 1.00 93.94 85 GLU A O 1
ATOM 689 N N . VAL A 1 86 ? 9.075 -6.522 -2.259 1.00 94.38 86 VAL A N 1
ATOM 690 C CA . VAL A 1 86 ? 8.824 -5.814 -0.990 1.00 94.38 86 VAL A CA 1
ATOM 691 C C . VAL A 1 86 ? 8.551 -6.805 0.148 1.00 94.38 86 VAL A C 1
ATOM 693 O O . VAL A 1 86 ? 9.081 -6.646 1.251 1.00 94.38 86 VAL A O 1
ATOM 696 N N . GLN A 1 87 ? 7.815 -7.894 -0.102 1.00 93.44 87 GLN A N 1
ATOM 697 C CA . GLN A 1 87 ? 7.584 -8.964 0.878 1.00 93.44 87 GLN A CA 1
ATOM 698 C C . GLN A 1 87 ? 8.881 -9.699 1.270 1.00 93.44 87 GLN A C 1
ATOM 700 O O . GLN A 1 87 ? 9.006 -10.162 2.409 1.00 93.44 87 GLN A O 1
ATOM 705 N N . ARG A 1 88 ? 9.863 -9.793 0.362 1.00 94.38 88 ARG A N 1
ATOM 706 C CA . ARG A 1 88 ? 11.167 -10.434 0.601 1.00 94.38 88 ARG A CA 1
ATOM 707 C C . ARG A 1 88 ? 12.105 -9.509 1.369 1.00 94.38 88 ARG A C 1
ATOM 709 O O . ARG A 1 88 ? 12.617 -9.908 2.417 1.00 94.38 88 ARG A O 1
ATOM 716 N N . VAL A 1 89 ? 12.271 -8.266 0.914 1.00 93.31 89 VAL A N 1
ATOM 717 C CA . VAL A 1 89 ? 13.117 -7.262 1.578 1.00 93.31 89 VAL A CA 1
ATOM 718 C C . VAL A 1 89 ? 12.604 -6.989 2.993 1.00 93.31 89 VAL A C 1
ATOM 720 O O . VAL A 1 89 ? 13.377 -7.086 3.944 1.00 93.31 89 VAL A O 1
ATOM 723 N N . SER A 1 90 ? 11.295 -6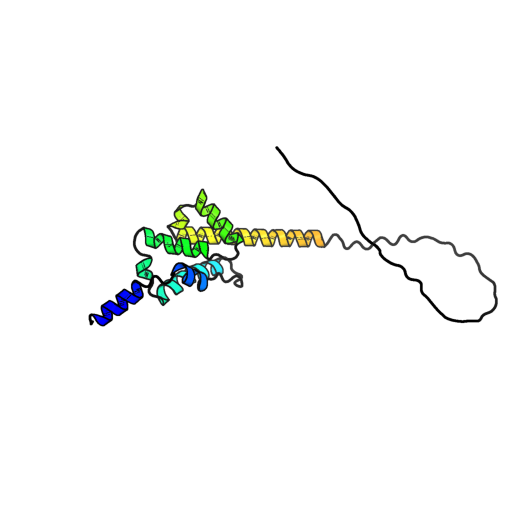.798 3.184 1.00 91.12 90 SER A N 1
ATOM 724 C CA . SER A 1 90 ? 10.696 -6.622 4.519 1.00 91.12 90 SER A CA 1
ATOM 725 C C . SER A 1 90 ? 10.726 -7.886 5.399 1.00 91.12 90 SER A C 1
ATOM 727 O O . SER A 1 90 ? 10.579 -7.799 6.617 1.00 91.12 90 SER A O 1
ATOM 729 N N . ARG A 1 91 ? 10.902 -9.095 4.837 1.00 89.94 91 ARG A N 1
ATOM 730 C CA . ARG A 1 91 ? 11.064 -10.334 5.628 1.00 89.94 91 ARG A CA 1
ATOM 731 C C . ARG A 1 91 ? 12.484 -10.503 6.164 1.00 89.94 91 ARG A C 1
ATOM 733 O O . ARG A 1 91 ? 12.635 -10.952 7.298 1.00 89.94 91 ARG A O 1
ATOM 740 N N . PHE A 1 92 ? 13.499 -10.175 5.367 1.00 89.44 92 PHE A N 1
ATOM 741 C CA . PHE A 1 92 ? 14.892 -10.510 5.686 1.00 89.44 92 PHE A CA 1
ATOM 742 C C . PHE A 1 92 ? 15.765 -9.311 6.071 1.00 89.44 92 PHE A C 1
ATOM 744 O O . PHE A 1 92 ? 16.690 -9.489 6.856 1.00 89.44 92 PHE A O 1
ATOM 751 N N . GLN A 1 93 ? 15.457 -8.111 5.573 1.00 87.19 93 GLN A N 1
ATOM 752 C CA . GLN A 1 93 ? 16.274 -6.904 5.742 1.00 87.19 93 GLN A CA 1
ATOM 753 C C . GLN A 1 93 ? 15.497 -5.822 6.515 1.00 87.19 93 GLN A C 1
ATOM 755 O O . GLN A 1 93 ? 15.788 -5.536 7.675 1.00 87.19 93 GLN A O 1
ATOM 760 N N . ALA A 1 94 ? 14.433 -5.284 5.917 1.00 88.50 94 ALA A N 1
ATOM 761 C CA . ALA A 1 94 ? 13.671 -4.142 6.418 1.00 88.50 94 ALA A CA 1
ATOM 762 C C . ALA A 1 94 ? 12.478 -4.560 7.303 1.00 88.50 94 ALA A C 1
ATOM 764 O O . ALA A 1 94 ? 11.333 -4.226 7.009 1.00 88.50 94 ALA A O 1
ATOM 765 N N . ARG A 1 95 ? 12.713 -5.308 8.393 1.00 87.50 95 ARG A N 1
ATOM 766 C CA . ARG A 1 95 ? 11.613 -5.841 9.237 1.00 87.50 95 ARG A CA 1
ATOM 767 C C . ARG A 1 95 ? 10.666 -4.762 9.780 1.00 87.50 95 ARG A C 1
ATOM 769 O O . ARG A 1 95 ? 9.466 -5.002 9.847 1.00 87.50 95 ARG A O 1
ATOM 776 N N . LYS A 1 96 ? 11.197 -3.579 10.116 1.00 88.31 96 LYS A N 1
ATOM 777 C CA . LYS A 1 96 ? 10.421 -2.438 10.640 1.00 88.31 96 LYS A CA 1
ATOM 778 C C . LYS A 1 96 ? 9.369 -1.911 9.655 1.00 88.31 96 LYS A C 1
ATOM 780 O O . LYS A 1 96 ? 8.327 -1.447 10.094 1.00 88.31 96 LYS A O 1
ATOM 785 N N . ALA A 1 97 ? 9.565 -2.086 8.345 1.00 89.69 97 ALA A N 1
ATOM 786 C CA . ALA A 1 97 ? 8.594 -1.720 7.304 1.00 89.69 97 ALA A CA 1
ATOM 787 C C . ALA A 1 97 ? 7.315 -2.598 7.292 1.00 89.69 97 ALA A C 1
ATOM 789 O O . ALA A 1 97 ? 6.546 -2.581 6.337 1.00 89.69 97 ALA A O 1
ATOM 790 N N . LYS A 1 98 ? 7.088 -3.419 8.326 1.00 87.81 98 LYS A N 1
ATOM 791 C CA . LYS A 1 98 ? 5.816 -4.122 8.588 1.00 87.81 98 LYS A CA 1
ATOM 792 C C . LYS A 1 98 ? 5.024 -3.521 9.751 1.00 87.81 98 LYS A C 1
ATOM 794 O O . LYS A 1 98 ? 3.934 -3.997 10.055 1.00 87.81 98 LYS A O 1
ATOM 799 N N . GLU A 1 99 ? 5.602 -2.524 10.410 1.00 88.69 99 GLU A N 1
ATOM 800 C CA . GLU A 1 99 ? 5.136 -1.927 11.665 1.00 88.69 99 GLU A CA 1
ATOM 801 C C . GLU A 1 99 ? 5.137 -0.389 11.586 1.00 88.69 99 GLU A C 1
ATOM 803 O O . GLU A 1 99 ? 4.387 0.268 12.303 1.00 88.69 99 GLU A O 1
ATOM 808 N N . ASP A 1 100 ? 5.963 0.165 10.694 1.00 90.38 100 ASP A N 1
ATOM 809 C CA . ASP A 1 100 ? 6.112 1.580 10.372 1.00 90.38 100 ASP A CA 1
ATOM 810 C C . ASP A 1 100 ? 5.769 1.804 8.888 1.00 90.38 100 ASP A C 1
ATOM 812 O O . ASP A 1 100 ? 6.410 1.243 7.992 1.00 90.38 100 ASP A O 1
ATOM 816 N N . GLU A 1 101 ? 4.737 2.611 8.638 1.00 90.94 101 GLU A N 1
ATOM 817 C CA . GLU A 1 101 ? 4.218 2.882 7.297 1.00 90.94 101 GLU A CA 1
ATOM 818 C C . GLU A 1 101 ? 5.131 3.810 6.480 1.00 90.94 101 GLU A C 1
ATOM 820 O O . GLU A 1 101 ? 5.184 3.682 5.259 1.00 90.94 101 GLU A O 1
ATOM 825 N N . VAL A 1 102 ? 5.906 4.690 7.125 1.00 92.75 102 VAL A N 1
ATOM 826 C CA . VAL A 1 102 ? 6.856 5.581 6.434 1.00 92.75 102 VAL A CA 1
ATOM 827 C C . VAL A 1 102 ? 8.019 4.754 5.888 1.00 92.75 102 VAL A C 1
ATOM 829 O O . VAL A 1 102 ? 8.369 4.854 4.713 1.00 92.75 102 VAL A O 1
ATOM 832 N N . LEU A 1 103 ? 8.544 3.831 6.699 1.00 94.50 103 LEU A N 1
ATOM 833 C CA . LEU A 1 103 ? 9.565 2.879 6.249 1.00 94.50 103 LEU A CA 1
ATOM 834 C C . LEU A 1 103 ? 9.042 1.904 5.179 1.00 94.50 103 LEU A C 1
ATOM 836 O O . LEU A 1 103 ? 9.832 1.384 4.388 1.00 94.50 103 LEU A O 1
ATOM 840 N N . LEU A 1 104 ? 7.730 1.646 5.135 1.00 95.56 104 LEU A N 1
ATOM 841 C CA . LEU A 1 104 ? 7.105 0.876 4.058 1.00 95.56 104 LEU A CA 1
ATOM 842 C C . LEU A 1 104 ? 6.942 1.697 2.773 1.00 95.56 104 LEU A C 1
ATOM 844 O O . LEU A 1 104 ? 7.213 1.170 1.695 1.00 95.56 104 LEU A O 1
ATOM 848 N N . HIS A 1 105 ? 6.539 2.965 2.874 1.00 96.38 105 HIS A N 1
ATOM 849 C CA . HIS A 1 105 ? 6.445 3.890 1.743 1.00 96.38 105 HIS A CA 1
ATOM 850 C C . HIS A 1 105 ? 7.777 3.986 0.999 1.00 96.38 105 HIS A C 1
ATOM 852 O O . HIS A 1 105 ? 7.832 3.727 -0.204 1.00 96.38 105 HIS A O 1
ATOM 858 N N . ASP A 1 106 ? 8.857 4.266 1.725 1.00 96.44 106 ASP A N 1
ATOM 859 C CA . ASP A 1 106 ? 10.176 4.477 1.130 1.00 96.44 106 ASP A CA 1
ATOM 860 C C . ASP A 1 106 ? 10.723 3.190 0.490 1.00 96.44 106 ASP A C 1
ATOM 862 O O . ASP A 1 106 ? 11.258 3.228 -0.619 1.00 96.44 106 ASP A O 1
ATOM 866 N N . LEU A 1 107 ? 10.488 2.029 1.118 1.00 96.38 107 LEU A N 1
ATOM 867 C CA . LEU A 1 107 ? 10.821 0.714 0.558 1.00 96.38 107 LEU A CA 1
ATOM 868 C C . LEU A 1 107 ? 10.040 0.406 -0.733 1.00 96.38 107 LEU A C 1
ATOM 870 O O . LEU A 1 107 ? 10.609 -0.108 -1.699 1.00 96.38 107 LEU A O 1
ATOM 874 N N . VAL A 1 108 ? 8.735 0.697 -0.767 1.00 96.12 108 VAL A N 1
ATOM 875 C CA . VAL A 1 108 ? 7.902 0.504 -1.967 1.00 96.12 108 VAL A CA 1
ATOM 876 C C . VAL A 1 108 ? 8.348 1.450 -3.085 1.00 96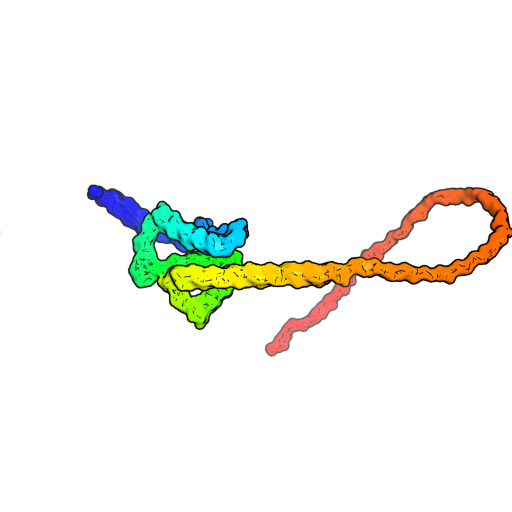.12 108 VAL A C 1
ATOM 878 O O . VAL A 1 108 ? 8.437 1.026 -4.240 1.00 96.12 108 VAL A O 1
ATOM 881 N N . LEU A 1 109 ? 8.674 2.701 -2.750 1.00 96.69 109 LEU A N 1
ATOM 882 C CA . LEU A 1 109 ? 9.136 3.718 -3.692 1.00 96.69 109 LEU A CA 1
ATOM 883 C C . LEU A 1 109 ? 10.494 3.362 -4.310 1.00 96.69 109 LEU A C 1
ATOM 885 O O . LEU A 1 109 ? 10.607 3.320 -5.538 1.00 96.69 109 LEU A O 1
ATOM 889 N N . GLU A 1 110 ? 11.501 3.042 -3.491 1.00 96.44 110 GLU A N 1
ATOM 890 C CA . GLU A 1 110 ? 12.818 2.597 -3.966 1.00 96.44 110 GLU A CA 1
ATOM 891 C C . GLU A 1 110 ? 12.672 1.387 -4.897 1.00 96.44 110 GLU A C 1
ATOM 893 O O . GLU A 1 110 ? 13.211 1.366 -6.011 1.00 96.44 110 GLU A O 1
ATOM 898 N N . GLN A 1 111 ? 11.879 0.395 -4.481 1.00 95.75 111 GLN A N 1
ATOM 899 C CA . GLN A 1 111 ? 11.752 -0.846 -5.227 1.00 95.75 111 GLN A CA 1
ATOM 900 C C . GLN A 1 111 ? 10.976 -0.680 -6.543 1.00 95.75 111 GLN A C 1
ATOM 902 O O . GLN A 1 111 ? 11.328 -1.320 -7.542 1.00 95.75 111 GLN A O 1
ATOM 907 N N . ALA A 1 112 ? 9.976 0.204 -6.588 1.00 94.75 112 ALA A N 1
ATOM 908 C CA . ALA A 1 112 ? 9.260 0.552 -7.814 1.00 94.75 112 ALA A CA 1
ATOM 909 C C . ALA A 1 112 ? 10.149 1.347 -8.791 1.00 94.75 112 ALA A C 1
ATOM 911 O O . ALA A 1 112 ? 10.175 1.043 -9.987 1.00 94.75 112 ALA A O 1
ATOM 912 N N . LEU A 1 113 ? 10.939 2.307 -8.292 1.00 95.31 113 LEU A N 1
ATOM 913 C CA . LEU A 1 113 ? 11.905 3.074 -9.092 1.00 95.31 113 LEU A CA 1
ATOM 914 C C . LEU A 1 113 ? 13.009 2.180 -9.675 1.00 95.31 113 LEU A C 1
ATOM 916 O O . LEU A 1 113 ? 13.423 2.371 -10.823 1.00 95.31 113 LEU A O 1
ATOM 920 N N . TYR A 1 114 ? 13.462 1.174 -8.921 1.00 93.75 114 TYR A N 1
ATOM 921 C CA . TYR A 1 114 ? 14.403 0.168 -9.415 1.00 93.75 114 TYR A CA 1
ATOM 922 C C . TYR A 1 114 ? 13.810 -0.649 -10.575 1.00 93.75 114 TYR A C 1
ATOM 924 O O . TYR A 1 114 ? 14.470 -0.821 -11.603 1.00 93.75 114 TYR A O 1
ATOM 932 N N . GLN A 1 115 ? 12.561 -1.117 -10.446 1.00 91.75 115 GLN A N 1
ATOM 933 C CA . GLN A 1 115 ? 11.894 -1.910 -11.489 1.00 91.75 115 GLN A CA 1
ATOM 934 C C . GLN A 1 115 ? 11.660 -1.095 -12.771 1.00 91.75 115 GLN A C 1
ATOM 936 O O . GLN A 1 115 ? 11.960 -1.586 -13.862 1.00 91.75 115 GLN A O 1
ATOM 941 N N . GLU A 1 116 ? 11.237 0.167 -12.654 1.00 92.12 116 GLU A N 1
ATOM 942 C CA . GLU A 1 116 ? 11.114 1.090 -13.791 1.00 92.12 116 GLU A CA 1
ATOM 943 C C . GLU A 1 116 ? 12.470 1.289 -14.495 1.00 92.12 116 GLU A C 1
ATOM 945 O O . GLU A 1 116 ? 12.595 1.090 -15.707 1.00 92.12 116 GLU A O 1
ATOM 950 N N . ARG A 1 117 ? 13.536 1.586 -13.737 1.00 92.56 117 ARG A N 1
ATOM 951 C CA . ARG A 1 117 ? 14.894 1.763 -14.283 1.00 92.56 117 ARG A CA 1
ATOM 952 C C . ARG A 1 117 ? 15.403 0.503 -14.992 1.00 92.56 117 ARG A C 1
ATOM 954 O O . ARG A 1 117 ? 15.994 0.607 -16.070 1.00 92.56 117 ARG A O 1
ATOM 961 N N . ALA A 1 118 ? 15.163 -0.677 -14.419 1.00 90.31 118 ALA A N 1
ATOM 962 C CA . ALA A 1 118 ? 15.541 -1.956 -15.015 1.00 90.31 118 ALA A CA 1
ATOM 963 C C . ALA A 1 118 ? 14.798 -2.211 -16.338 1.00 90.31 118 ALA A C 1
ATOM 965 O O . ALA A 1 118 ? 15.429 -2.550 -17.344 1.00 90.31 118 ALA A O 1
ATOM 966 N N . TYR A 1 119 ? 13.484 -1.972 -16.371 1.00 88.62 119 TYR A N 1
ATOM 967 C CA . TYR A 1 119 ? 12.657 -2.117 -17.571 1.00 88.62 119 TYR A CA 1
ATOM 968 C C . TYR A 1 119 ? 13.091 -1.167 -18.699 1.00 88.62 119 TYR A C 1
ATOM 970 O O . TYR A 1 119 ? 13.320 -1.603 -19.833 1.00 88.62 119 TYR A O 1
ATOM 978 N N . GLN A 1 120 ? 13.301 0.118 -18.394 1.00 88.44 120 GLN A N 1
ATOM 979 C CA . GLN A 1 120 ? 13.757 1.108 -19.379 1.00 88.44 120 GLN A CA 1
ATOM 980 C C . GLN A 1 120 ? 15.166 0.792 -19.913 1.00 88.44 120 GLN A C 1
ATOM 982 O O . GLN A 1 120 ? 15.440 1.012 -21.096 1.00 88.44 120 GLN A O 1
ATOM 987 N N . SER A 1 121 ? 16.051 0.232 -19.081 1.00 90.06 121 SER A N 1
ATOM 988 C CA . SER A 1 121 ? 17.376 -0.240 -19.506 1.00 90.06 121 SER A CA 1
ATOM 989 C C . SER A 1 121 ? 17.275 -1.405 -20.501 1.00 90.06 121 SER A C 1
ATOM 991 O O . SER A 1 121 ? 17.800 -1.326 -21.615 1.00 90.06 121 SER A O 1
ATOM 993 N N . GLN A 1 122 ? 16.500 -2.445 -20.170 1.00 87.88 122 GLN A N 1
ATOM 994 C CA . GLN A 1 122 ? 16.267 -3.593 -21.060 1.00 87.88 122 GLN A CA 1
ATOM 995 C C . GLN A 1 122 ? 15.635 -3.168 -22.398 1.00 87.88 122 GLN A C 1
ATOM 997 O O . GLN A 1 122 ? 16.033 -3.648 -23.463 1.00 87.88 122 GLN A O 1
ATOM 1002 N N . LYS A 1 123 ? 14.696 -2.214 -22.364 1.00 87.12 123 LYS A N 1
ATOM 1003 C CA . LYS A 1 123 ? 14.045 -1.634 -23.548 1.00 87.12 123 LYS A CA 1
ATOM 1004 C C . LYS A 1 123 ? 15.033 -0.911 -24.475 1.00 87.12 123 LYS A C 1
ATOM 1006 O O . LYS A 1 123 ? 14.888 -1.008 -25.693 1.00 87.12 123 LYS A O 1
ATOM 1011 N N . ARG A 1 124 ? 16.055 -0.238 -23.926 1.00 84.00 124 ARG A N 1
ATOM 1012 C CA . ARG A 1 124 ? 17.147 0.378 -24.707 1.00 84.00 124 ARG A CA 1
ATOM 1013 C C . ARG A 1 124 ? 18.022 -0.686 -25.375 1.00 84.00 124 ARG A C 1
ATOM 1015 O O . ARG A 1 124 ? 18.167 -0.651 -26.593 1.00 84.00 124 ARG A O 1
ATOM 1022 N N . VAL A 1 125 ? 18.499 -1.679 -24.618 1.00 80.25 125 VAL A N 1
ATOM 1023 C CA . VAL A 1 125 ? 19.340 -2.779 -25.145 1.00 80.25 125 VAL A CA 1
ATOM 1024 C C . VAL A 1 125 ? 18.622 -3.587 -26.236 1.00 80.25 125 VAL A C 1
ATOM 1026 O O . VAL A 1 125 ? 19.246 -4.019 -27.203 1.00 80.25 125 VAL A O 1
ATOM 1029 N N . LYS A 1 126 ? 17.299 -3.774 -26.133 1.00 78.62 126 LYS A N 1
ATOM 1030 C CA . LYS A 1 126 ? 16.519 -4.474 -27.166 1.00 78.62 126 LYS A CA 1
ATOM 1031 C C . LYS A 1 126 ? 16.330 -3.657 -28.453 1.00 78.62 126 LYS A C 1
ATOM 1033 O O . LYS A 1 126 ? 16.187 -4.261 -29.511 1.00 78.62 126 LYS A O 1
ATOM 1038 N N . ARG A 1 127 ? 16.338 -2.318 -28.386 1.00 75.94 127 ARG A N 1
ATOM 1039 C CA . ARG A 1 127 ? 16.340 -1.455 -29.584 1.00 75.94 127 ARG A CA 1
ATOM 1040 C C . ARG A 1 127 ? 17.701 -1.490 -30.277 1.00 75.94 127 ARG A C 1
ATOM 1042 O O . ARG A 1 127 ? 17.748 -1.722 -31.475 1.00 75.94 127 ARG A O 1
ATOM 1049 N N . ASP A 1 128 ? 18.769 -1.322 -29.503 1.00 71.19 128 ASP A N 1
ATOM 1050 C CA . ASP A 1 128 ? 20.167 -1.349 -29.954 1.00 71.19 128 ASP A CA 1
ATOM 1051 C C . ASP A 1 128 ? 20.491 -2.626 -30.757 1.00 71.19 128 ASP A C 1
ATOM 1053 O O . ASP A 1 128 ? 20.904 -2.568 -31.912 1.00 71.19 128 ASP A O 1
ATOM 1057 N N . ARG A 1 129 ? 20.133 -3.797 -30.212 1.00 67.38 129 ARG A N 1
ATOM 1058 C CA . ARG A 1 129 ? 20.293 -5.098 -30.891 1.00 67.38 129 ARG A CA 1
ATOM 1059 C C . ARG A 1 129 ? 19.341 -5.347 -32.069 1.00 67.38 129 ARG A C 1
ATOM 1061 O O . ARG A 1 129 ? 19.501 -6.352 -32.754 1.00 67.38 129 ARG A O 1
ATOM 1068 N N . GLY A 1 130 ? 18.327 -4.506 -32.272 1.00 57.00 130 GLY A N 1
ATOM 1069 C CA . GLY A 1 130 ? 17.353 -4.663 -33.357 1.00 57.00 130 GLY A CA 1
ATOM 1070 C C . GLY A 1 130 ? 17.818 -4.069 -34.688 1.00 57.00 130 GLY A C 1
ATOM 1071 O O . GLY A 1 130 ? 17.457 -4.585 -35.743 1.00 57.00 130 GLY A O 1
ATOM 1072 N N . ASP A 1 131 ? 18.635 -3.015 -34.638 1.00 52.91 131 ASP A N 1
ATOM 1073 C CA . ASP A 1 131 ? 19.000 -2.202 -35.808 1.00 52.91 131 ASP A CA 1
ATOM 1074 C C . ASP A 1 131 ? 20.063 -2.885 -36.696 1.00 52.91 131 ASP A C 1
ATOM 1076 O O . ASP A 1 131 ? 20.025 -2.812 -37.923 1.00 52.91 131 ASP A O 1
ATOM 1080 N N . GLY A 1 132 ? 20.964 -3.663 -36.085 1.00 56.56 132 GLY A N 1
ATOM 1081 C CA . GLY A 1 132 ? 22.079 -4.354 -36.751 1.00 56.56 132 GLY A CA 1
ATOM 1082 C C . GLY A 1 132 ? 21.716 -5.584 -37.599 1.00 56.56 132 GLY A C 1
ATOM 1083 O O . GLY A 1 132 ? 22.547 -6.475 -37.745 1.00 56.56 132 GLY A O 1
ATOM 1084 N N . SER A 1 133 ? 20.487 -5.689 -38.117 1.00 50.12 133 SER A N 1
ATOM 1085 C CA . SER A 1 133 ? 20.022 -6.860 -38.893 1.00 50.12 133 SER A CA 1
ATOM 1086 C C . SER A 1 133 ? 19.285 -6.523 -40.200 1.00 50.12 133 SER A C 1
ATOM 1088 O O . SER A 1 133 ? 18.586 -7.363 -40.764 1.00 50.12 133 SER A O 1
ATOM 1090 N N . ALA A 1 134 ? 19.494 -5.310 -40.724 1.00 54.12 134 ALA A N 1
ATOM 1091 C CA . ALA A 1 134 ? 18.968 -4.853 -42.015 1.00 54.12 134 ALA A CA 1
ATOM 1092 C C . ALA A 1 134 ? 20.014 -4.828 -43.158 1.00 54.12 134 ALA A C 1
ATOM 1094 O O . ALA A 1 134 ? 19.783 -4.189 -44.189 1.00 54.12 134 ALA A O 1
ATOM 1095 N N . GLU A 1 135 ? 21.148 -5.531 -43.025 1.00 47.84 135 GLU A N 1
ATOM 1096 C CA . GLU A 1 135 ? 22.106 -5.707 -44.129 1.00 47.84 135 GLU A CA 1
ATOM 1097 C C . GLU A 1 135 ? 21.538 -6.613 -45.235 1.00 47.84 135 GLU A C 1
ATOM 1099 O O . GLU A 1 135 ? 21.728 -7.828 -45.293 1.00 47.84 135 GLU A O 1
ATOM 1104 N N . ARG A 1 136 ? 20.819 -5.951 -46.144 1.00 58.91 136 ARG A N 1
ATOM 1105 C CA . ARG A 1 136 ? 20.456 -6.377 -47.499 1.00 58.91 136 ARG A CA 1
ATOM 1106 C C . ARG A 1 136 ? 21.574 -7.234 -48.126 1.00 58.91 136 ARG A C 1
ATOM 1108 O O . ARG A 1 136 ? 22.682 -6.724 -48.293 1.00 58.91 136 ARG A O 1
ATOM 1115 N N . PRO A 1 137 ? 21.302 -8.488 -48.540 1.00 51.56 137 PRO A N 1
ATOM 1116 C CA . PRO A 1 137 ? 22.350 -9.403 -48.984 1.00 51.56 137 PRO A CA 1
ATOM 1117 C C . PRO A 1 137 ? 23.098 -8.855 -50.212 1.00 51.56 137 PRO A C 1
ATOM 1119 O O . PRO A 1 137 ? 22.457 -8.333 -51.134 1.00 51.56 137 PRO A O 1
ATOM 1122 N N . PRO A 1 138 ? 24.439 -8.979 -50.265 1.00 46.56 138 PRO A N 1
ATOM 1123 C CA . PRO A 1 138 ? 25.232 -8.439 -51.359 1.00 46.56 138 PRO A CA 1
ATOM 1124 C C . PRO A 1 138 ? 24.897 -9.156 -52.669 1.00 46.56 138 PRO A C 1
ATOM 1126 O O . PRO A 1 138 ? 25.062 -10.369 -52.812 1.00 46.56 138 PRO A O 1
ATOM 1129 N N . GLN A 1 139 ? 24.434 -8.385 -53.653 1.00 52.19 139 GLN A N 1
ATOM 1130 C CA . GLN A 1 139 ? 24.060 -8.877 -54.975 1.00 52.19 139 GLN A CA 1
ATOM 1131 C C . GLN A 1 139 ? 25.311 -9.317 -55.754 1.00 52.19 139 GLN A C 1
ATOM 1133 O O . GLN A 1 139 ? 25.894 -8.536 -56.507 1.00 52.19 139 GLN A O 1
ATOM 1138 N N . TRP A 1 140 ? 25.727 -10.577 -55.588 1.00 33.25 140 TRP A N 1
ATOM 1139 C CA . TRP A 1 140 ? 26.861 -11.152 -56.316 1.00 33.25 140 TRP A CA 1
ATOM 1140 C C . TRP A 1 140 ? 26.546 -11.267 -57.816 1.00 33.25 140 TRP A C 1
ATOM 1142 O O . TRP A 1 140 ? 25.959 -12.243 -58.296 1.00 33.25 140 TRP A O 1
ATOM 1152 N N . GLY A 1 141 ? 26.922 -10.222 -58.557 1.00 40.78 141 GLY A N 1
ATOM 1153 C CA . GLY A 1 141 ? 26.703 -10.076 -59.993 1.00 40.78 141 GLY A CA 1
ATOM 1154 C C . GLY A 1 141 ? 27.413 -11.162 -60.797 1.00 40.78 141 GLY A C 1
ATOM 1155 O O . GLY A 1 141 ? 28.555 -10.998 -61.223 1.00 40.78 141 GLY A O 1
ATOM 1156 N N . SER A 1 142 ? 26.711 -12.270 -61.030 1.00 41.94 142 SER A N 1
ATOM 1157 C CA . SER A 1 142 ? 27.206 -13.412 -61.797 1.00 41.94 142 SER A CA 1
ATOM 1158 C C . SER A 1 142 ? 27.408 -13.034 -63.265 1.00 41.94 142 SER A C 1
ATOM 1160 O O . SER A 1 142 ? 26.476 -13.089 -64.069 1.00 41.94 142 SER A O 1
ATOM 1162 N N . LYS A 1 143 ? 28.642 -12.653 -63.617 1.00 47.06 143 LYS A N 1
ATOM 1163 C CA . LYS A 1 143 ? 29.064 -12.343 -64.989 1.00 47.06 143 LYS A CA 1
ATOM 1164 C C . LYS A 1 143 ? 28.748 -13.524 -65.917 1.00 47.06 143 LYS A C 1
ATOM 1166 O O . LYS A 1 143 ? 29.400 -14.562 -65.838 1.00 47.06 143 LYS A O 1
ATOM 1171 N N . LYS A 1 144 ? 27.791 -13.353 -66.832 1.00 40.66 144 LYS A N 1
ATOM 1172 C CA . LYS A 1 144 ? 27.559 -14.260 -67.968 1.00 40.66 144 LYS A CA 1
ATOM 1173 C C . LYS A 1 144 ? 27.786 -13.503 -69.273 1.00 40.66 144 LYS A C 1
ATOM 1175 O O . LYS A 1 144 ? 27.310 -12.383 -69.433 1.00 40.66 144 LYS A O 1
ATOM 1180 N N . GLN A 1 145 ? 28.565 -14.097 -70.174 1.00 44.12 145 GLN A N 1
ATOM 1181 C CA . GLN A 1 145 ? 28.950 -13.481 -71.445 1.00 44.12 145 GLN A CA 1
ATOM 1182 C C . GLN A 1 145 ? 27.801 -13.528 -72.472 1.00 44.12 145 GLN A C 1
ATOM 1184 O O . GLN A 1 145 ? 27.011 -14.476 -72.457 1.00 44.12 145 GLN A O 1
ATOM 1189 N N . PRO A 1 146 ? 27.715 -12.556 -73.401 1.00 37.00 146 PRO A N 1
ATOM 1190 C CA . PRO A 1 146 ? 26.730 -12.574 -74.477 1.00 37.00 146 PRO A CA 1
ATOM 1191 C C . PRO A 1 146 ? 27.168 -13.498 -75.628 1.00 37.00 146 PRO A C 1
ATOM 1193 O O . PRO A 1 146 ? 27.958 -13.115 -76.491 1.00 37.00 146 PRO A O 1
ATOM 1196 N N . ALA A 1 147 ? 26.615 -14.712 -75.676 1.00 38.94 147 ALA A N 1
ATOM 1197 C CA . ALA A 1 147 ? 26.672 -15.553 -76.873 1.00 38.94 147 ALA A CA 1
ATOM 1198 C C . ALA A 1 147 ? 25.728 -15.011 -77.970 1.00 38.94 147 ALA A C 1
ATOM 1200 O O . ALA A 1 147 ? 24.663 -14.460 -77.681 1.00 38.94 147 ALA A O 1
ATOM 1201 N N . LYS A 1 148 ? 26.120 -15.147 -79.243 1.00 39.25 148 LYS A N 1
ATOM 1202 C CA . LYS A 1 148 ? 25.406 -14.558 -80.391 1.00 39.25 148 LYS A CA 1
ATOM 1203 C C . LYS A 1 148 ? 24.189 -15.407 -80.816 1.00 39.25 148 LYS A C 1
ATOM 1205 O O . LYS A 1 148 ? 24.247 -16.632 -80.801 1.00 39.25 148 LYS A O 1
ATOM 1210 N N . LYS A 1 149 ? 23.105 -14.737 -81.238 1.00 39.81 149 LYS A N 1
ATOM 1211 C CA . LYS A 1 149 ? 21.949 -15.303 -81.987 1.00 39.81 149 LYS A CA 1
ATOM 1212 C C . LYS A 1 149 ? 22.358 -15.580 -83.471 1.00 39.81 149 LYS A C 1
ATOM 1214 O O . LYS A 1 149 ? 23.489 -15.212 -83.796 1.00 39.81 149 LYS A O 1
ATOM 1219 N N . PRO A 1 150 ? 21.503 -16.079 -84.412 1.00 46.00 150 PRO A N 1
ATOM 1220 C CA . PRO A 1 150 ? 20.082 -16.484 -84.310 1.00 46.00 150 PRO A CA 1
ATOM 1221 C C . PRO A 1 150 ? 19.632 -17.763 -85.083 1.00 46.00 150 PRO A C 1
ATOM 1223 O O . PRO A 1 150 ? 20.256 -18.188 -86.052 1.00 46.00 150 PRO A O 1
ATOM 1226 N N . LYS A 1 151 ? 18.431 -18.265 -84.745 1.00 30.73 151 LYS A N 1
ATOM 1227 C CA . LYS A 1 151 ? 17.388 -18.836 -85.645 1.00 30.73 151 LYS A CA 1
ATOM 1228 C C . LYS A 1 151 ? 16.083 -18.930 -84.814 1.00 30.73 151 LYS A C 1
ATOM 1230 O O . LYS A 1 151 ? 16.185 -19.198 -83.623 1.00 30.73 151 LYS A O 1
ATOM 1235 N N . LEU A 1 152 ? 14.898 -18.457 -85.233 1.00 32.41 152 LEU A N 1
ATOM 1236 C CA . LEU A 1 152 ? 14.005 -18.921 -86.319 1.00 32.41 152 LEU A CA 1
ATOM 1237 C C . LEU A 1 152 ? 13.741 -20.439 -86.207 1.00 32.41 152 LEU A C 1
ATOM 1239 O O . LEU A 1 152 ? 14.698 -21.201 -86.234 1.00 32.41 152 LEU A O 1
ATOM 1243 N N . THR A 1 153 ? 12.509 -20.948 -86.071 1.00 31.56 153 THR A N 1
ATOM 1244 C CA . THR A 1 153 ? 11.209 -20.490 -86.616 1.00 31.56 153 THR A CA 1
ATOM 1245 C C . THR A 1 153 ? 10.001 -21.029 -85.800 1.00 31.56 153 THR A C 1
ATOM 1247 O O . THR A 1 153 ? 10.170 -21.964 -85.025 1.00 31.56 153 THR A O 1
ATOM 1250 N N . SER A 1 154 ? 8.799 -20.478 -86.059 1.00 31.77 154 SER A N 1
ATOM 1251 C CA . SER A 1 154 ? 7.435 -21.057 -85.899 1.00 31.77 154 SER A CA 1
ATOM 1252 C C . SER A 1 154 ? 6.839 -21.385 -84.508 1.00 31.77 154 SER A C 1
ATOM 1254 O O . SER A 1 154 ? 7.278 -22.291 -83.809 1.00 31.77 154 SER A O 1
ATOM 1256 N N . GLU A 1 155 ? 5.731 -20.691 -84.214 1.00 29.66 155 GLU A N 1
ATOM 1257 C CA . GLU A 1 155 ? 4.588 -21.059 -83.342 1.00 29.66 155 GLU A CA 1
ATOM 1258 C C . GLU A 1 155 ? 3.670 -22.139 -83.997 1.00 29.66 155 GLU A C 1
ATOM 1260 O O . GLU A 1 155 ? 4.006 -22.564 -85.108 1.00 29.66 155 GLU A O 1
ATOM 1265 N N . PRO A 1 156 ? 2.458 -22.498 -83.478 1.00 45.31 156 PRO A N 1
ATOM 1266 C CA . PRO A 1 156 ? 1.843 -22.389 -82.127 1.00 45.31 156 PRO A CA 1
ATOM 1267 C C . PRO A 1 156 ? 1.302 -23.764 -81.604 1.00 45.31 156 PRO A C 1
ATOM 1269 O O . PRO A 1 156 ? 1.729 -24.814 -82.072 1.00 45.31 156 PRO A O 1
ATOM 1272 N N . HIS A 1 157 ? 0.293 -23.737 -80.703 1.00 32.00 157 HIS A N 1
ATOM 1273 C CA . HIS A 1 157 ? -0.608 -24.834 -80.254 1.00 32.00 157 HIS A CA 1
ATOM 1274 C C . HIS A 1 157 ? -0.059 -25.778 -79.153 1.00 32.00 157 HIS A C 1
ATOM 1276 O O . HIS A 1 157 ? 1.120 -26.098 -79.148 1.00 32.00 157 HIS A O 1
ATOM 1282 N N . SER A 1 158 ? -0.851 -26.315 -78.205 1.00 28.61 158 SER A N 1
ATOM 1283 C CA . SER A 1 158 ? -2.195 -25.970 -77.673 1.00 28.61 158 SER A CA 1
ATOM 1284 C C . SER A 1 158 ? -2.437 -26.730 -76.336 1.00 28.61 158 SER A C 1
ATOM 1286 O O . SER A 1 158 ? -1.586 -27.502 -75.907 1.00 28.61 158 SER A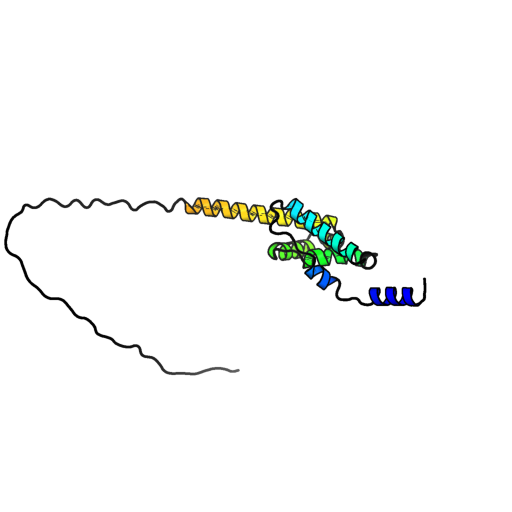 O 1
ATOM 1288 N N . ALA A 1 159 ? -3.632 -26.570 -75.752 1.00 32.81 159 ALA A N 1
ATOM 1289 C CA . ALA A 1 159 ? -4.283 -27.396 -74.720 1.00 32.81 159 ALA A CA 1
ATOM 1290 C C . ALA A 1 159 ? -3.810 -27.319 -73.243 1.00 32.81 159 ALA A C 1
ATOM 1292 O O . ALA A 1 159 ? -2.714 -27.713 -72.857 1.00 32.81 159 ALA A O 1
ATOM 1293 N N . SER A 1 160 ? -4.765 -26.919 -72.397 1.00 33.31 160 SER A N 1
ATOM 1294 C CA . SER A 1 160 ? -4.827 -27.138 -70.939 1.00 33.31 160 SER A CA 1
ATOM 1295 C C . SER A 1 160 ? -5.572 -28.474 -70.635 1.00 33.31 160 SER A C 1
ATOM 1297 O O . SER A 1 160 ? -5.860 -29.225 -71.564 1.00 33.31 160 SER A O 1
ATOM 1299 N N . PRO A 1 161 ? -6.060 -28.752 -69.406 1.00 50.88 161 PRO A N 1
ATOM 1300 C CA . PRO A 1 161 ? -5.314 -29.085 -68.181 1.00 50.88 161 PRO A CA 1
ATOM 1301 C C . PRO A 1 161 ? -5.817 -30.389 -67.497 1.00 50.88 161 PRO A C 1
ATOM 1303 O O . PRO A 1 161 ? -6.953 -30.795 -67.738 1.00 50.88 161 PRO A O 1
ATOM 1306 N N . ARG A 1 162 ? -5.076 -30.954 -66.517 1.00 31.55 162 ARG A N 1
ATOM 1307 C CA . ARG A 1 162 ? -5.659 -31.551 -65.276 1.00 31.55 162 ARG A CA 1
ATOM 1308 C C . ARG A 1 162 ? -4.631 -32.079 -64.243 1.00 31.55 162 ARG A C 1
ATOM 1310 O O . ARG A 1 162 ? -3.584 -32.577 -64.639 1.00 31.55 162 ARG A O 1
ATOM 1317 N N . PRO A 1 163 ? -4.959 -32.035 -62.933 1.00 46.41 163 PRO A N 1
ATOM 1318 C CA . PRO A 1 163 ? -4.406 -32.884 -61.860 1.00 46.41 163 PRO A CA 1
ATOM 1319 C C . PRO A 1 163 ? -5.421 -34.031 -61.555 1.00 46.41 163 PRO A C 1
ATOM 1321 O O . PRO A 1 163 ? -6.313 -34.241 -62.385 1.00 46.41 163 PRO A O 1
ATOM 1324 N N . PRO A 1 164 ? -5.463 -34.699 -60.373 1.00 48.12 164 PRO A N 1
ATOM 1325 C CA . PRO A 1 164 ? -4.483 -34.893 -59.287 1.00 48.12 164 PRO A CA 1
ATOM 1326 C C . PRO A 1 164 ? -4.239 -36.398 -58.970 1.00 48.12 164 PRO A C 1
ATOM 1328 O O . PRO A 1 164 ? -4.904 -37.263 -59.531 1.00 48.12 164 PRO A O 1
ATOM 1331 N N . MET A 1 165 ? -3.422 -36.722 -57.955 1.00 34.31 165 MET A N 1
ATOM 1332 C CA . MET A 1 165 ? -3.564 -37.981 -57.189 1.00 34.31 165 MET A CA 1
ATOM 1333 C C . MET A 1 165 ? -3.443 -37.744 -55.672 1.00 34.31 165 MET A C 1
ATOM 1335 O O . MET A 1 165 ? -2.847 -36.760 -55.238 1.00 34.31 165 MET A O 1
ATOM 1339 N N . LYS A 1 166 ? -4.066 -38.627 -54.876 1.00 38.69 166 LYS A N 1
ATOM 1340 C CA . LYS A 1 166 ? -4.166 -38.577 -53.404 1.00 38.69 166 LYS A CA 1
ATOM 1341 C C . LYS A 1 166 ? -3.734 -39.918 -52.796 1.00 38.69 166 LYS A C 1
ATOM 1343 O O . LYS A 1 166 ? -4.160 -40.938 -53.322 1.00 38.69 166 LYS A O 1
ATOM 1348 N N . THR A 1 167 ? -3.098 -39.887 -51.625 1.00 34.75 167 THR A N 1
ATOM 1349 C CA . THR A 1 167 ? -3.153 -40.910 -50.546 1.00 34.75 167 THR A CA 1
ATOM 1350 C C . THR A 1 167 ? -2.644 -40.230 -49.263 1.00 34.75 167 THR A C 1
ATOM 1352 O O . THR A 1 167 ? -1.689 -39.464 -49.331 1.00 34.75 167 THR A O 1
ATOM 1355 N N . ALA A 1 168 ? -3.381 -40.234 -48.143 1.00 38.94 168 ALA A N 1
ATOM 1356 C CA . ALA A 1 168 ? -3.473 -41.325 -47.152 1.00 38.94 168 ALA A CA 1
ATOM 1357 C C . ALA A 1 168 ? -2.081 -41.652 -46.555 1.00 38.94 168 ALA A C 1
ATOM 1359 O O . ALA A 1 168 ? -1.211 -42.077 -47.302 1.00 38.94 168 ALA A O 1
ATOM 1360 N N . ALA A 1 169 ? -1.722 -41.387 -45.290 1.00 43.62 169 ALA A N 1
ATOM 1361 C CA . ALA A 1 169 ? -2.442 -41.266 -44.007 1.00 43.62 169 ALA A CA 1
ATOM 1362 C C . ALA A 1 169 ? -2.891 -42.607 -43.389 1.00 43.62 169 ALA A C 1
ATOM 1364 O O . ALA A 1 169 ? -4.016 -43.038 -43.620 1.00 43.62 169 ALA A O 1
ATOM 1365 N N . GLU A 1 170 ? -2.038 -43.209 -42.543 1.00 37.22 170 GLU A N 1
ATOM 1366 C CA . GLU A 1 170 ? -2.419 -44.314 -41.646 1.00 37.22 170 GLU A CA 1
ATOM 1367 C C . GLU A 1 170 ? -1.583 -44.376 -40.337 1.00 37.22 170 GLU A C 1
ATOM 1369 O O . GLU A 1 170 ? -0.415 -43.989 -40.292 1.00 37.22 170 GLU A O 1
ATOM 1374 N N . ARG A 1 171 ? -2.229 -44.856 -39.263 1.00 36.84 171 ARG A N 1
ATOM 1375 C CA . ARG A 1 171 ? -1.760 -45.316 -37.926 1.00 36.84 171 ARG A CA 1
ATOM 1376 C C . ARG A 1 171 ? -2.760 -46.428 -37.513 1.00 36.84 171 ARG A C 1
ATOM 1378 O O . ARG A 1 171 ? -3.890 -46.342 -37.997 1.00 36.84 171 ARG A O 1
ATOM 1385 N N . PRO A 1 172 ? -2.487 -47.397 -36.598 1.00 49.69 172 PRO A N 1
ATOM 1386 C CA . PRO A 1 172 ? -1.748 -47.265 -35.329 1.00 49.69 172 PRO A CA 1
ATOM 1387 C C . PRO A 1 172 ? -0.542 -48.255 -35.235 1.00 49.69 172 PRO A C 1
ATOM 1389 O O . PRO A 1 172 ? 0.342 -48.058 -36.054 1.00 49.69 172 PRO A O 1
ATOM 1392 N N . LYS A 1 173 ? -0.316 -49.252 -34.343 1.00 36.19 173 LYS A N 1
ATOM 1393 C CA . LYS A 1 173 ? -0.948 -49.788 -33.101 1.00 36.19 173 LYS A CA 1
ATOM 1394 C C . LYS A 1 173 ? 0.070 -50.629 -32.283 1.00 36.19 173 LYS A C 1
ATOM 1396 O O . LYS A 1 173 ? 0.978 -51.198 -32.869 1.00 36.19 173 LYS A O 1
ATOM 1401 N N . GLY A 1 174 ? -0.153 -50.768 -30.967 1.00 32.78 174 GLY A N 1
ATOM 1402 C CA . GLY A 1 174 ? 0.622 -51.621 -30.030 1.00 32.78 174 GLY A CA 1
ATOM 1403 C C . GLY A 1 174 ? 1.662 -50.825 -29.210 1.00 32.78 174 GLY A C 1
ATOM 1404 O O . GLY A 1 174 ? 2.357 -50.017 -29.810 1.00 32.78 174 GLY A O 1
ATOM 1405 N N . ALA A 1 175 ? 1.762 -50.830 -27.867 1.00 37.09 175 ALA A N 1
ATOM 1406 C CA . ALA A 1 175 ? 1.501 -51.806 -26.776 1.00 37.09 175 ALA A CA 1
ATOM 1407 C C . ALA A 1 175 ? 2.684 -52.774 -26.519 1.00 37.09 175 ALA A C 1
ATOM 1409 O O . ALA A 1 175 ? 3.207 -53.317 -27.482 1.00 37.09 175 ALA A O 1
ATOM 1410 N N . ALA A 1 176 ? 3.127 -53.067 -25.282 1.00 40.66 176 ALA A N 1
ATOM 1411 C CA . ALA A 1 176 ? 2.832 -52.520 -23.936 1.00 40.66 176 ALA A CA 1
ATOM 1412 C C . ALA A 1 176 ? 3.932 -52.973 -22.920 1.00 40.66 176 ALA A C 1
ATOM 1414 O O . ALA A 1 176 ? 4.925 -53.555 -23.347 1.00 40.66 176 ALA A O 1
ATOM 1415 N N . HIS A 1 177 ? 3.701 -52.793 -21.602 1.00 41.69 177 HIS A N 1
ATOM 1416 C CA . HIS A 1 177 ? 4.494 -53.318 -20.455 1.00 41.69 177 HIS A CA 1
ATOM 1417 C C . HIS A 1 177 ? 5.837 -52.585 -20.169 1.00 41.69 177 HIS A C 1
ATOM 1419 O O . HIS A 1 177 ? 6.423 -52.009 -21.077 1.00 41.69 177 HIS A O 1
ATOM 1425 N N . SER A 1 178 ? 6.381 -52.528 -18.938 1.00 37.31 178 SER A N 1
ATOM 1426 C CA . SER A 1 178 ? 5.839 -52.908 -17.612 1.00 37.31 178 SER A CA 1
ATOM 1427 C C . SER A 1 178 ? 6.498 -52.134 -16.449 1.00 37.31 178 SER A C 1
ATOM 1429 O O . SER A 1 178 ? 7.586 -51.590 -16.602 1.00 37.31 178 SER A O 1
ATOM 1431 N N . MET A 1 179 ? 5.835 -52.145 -15.286 1.00 38.81 179 MET A N 1
ATOM 1432 C CA . MET A 1 179 ? 6.230 -51.674 -13.936 1.00 38.81 179 MET A CA 1
ATOM 1433 C C . MET A 1 179 ? 5.293 -52.387 -12.920 1.00 38.81 179 MET A C 1
ATOM 1435 O O . MET A 1 179 ? 4.235 -52.841 -13.373 1.00 38.81 179 MET A O 1
ATOM 1439 N N . PRO A 1 180 ? 5.554 -52.456 -11.591 1.00 54.22 180 PRO A N 1
ATOM 1440 C CA . PRO A 1 180 ? 6.673 -51.919 -10.801 1.00 54.22 180 PRO A CA 1
ATOM 1441 C C . PRO A 1 180 ? 7.319 -53.011 -9.888 1.00 54.22 180 PRO A C 1
ATOM 1443 O O . PRO A 1 180 ? 7.367 -54.174 -10.279 1.00 54.22 180 PRO A O 1
ATOM 1446 N N . SER A 1 181 ? 7.716 -52.622 -8.661 1.00 40.31 181 SER A N 1
ATOM 1447 C CA . SER A 1 181 ? 8.141 -53.433 -7.496 1.00 40.31 181 SER A CA 1
ATOM 1448 C C . SER A 1 181 ? 9.620 -53.862 -7.447 1.00 40.31 181 SER A C 1
ATOM 1450 O O . SER A 1 181 ? 10.232 -54.102 -8.482 1.00 40.31 181 SER A O 1
ATOM 1452 N N . LEU A 1 182 ? 10.245 -53.968 -6.263 1.00 44.88 182 LEU A N 1
ATOM 1453 C CA . LEU A 1 182 ? 9.729 -53.773 -4.887 1.00 44.88 182 LEU A CA 1
ATOM 1454 C C . LEU A 1 182 ? 10.254 -52.472 -4.249 1.00 44.88 182 LEU A C 1
ATOM 1456 O O . LEU A 1 182 ? 11.461 -52.199 -4.413 1.00 44.88 182 LEU A O 1
#

Sequence (182 aa):
MTEVDKIIASVKNNDVSDIEAEMRKQLRMNISETDVSERVTQYFKRCHDVIDKHGWNQFFTGSDGRQHPCRILIASLEPKALLDEVQRVSRFQARKAKEDEVLLHDLVLEQALYQERAYQSQKRVKRDRGDGSAERPPQWGSKKQPAKKPKLTSEPHSASPRPPMKTAAERPKGAAHSMPSL

Foldseek 3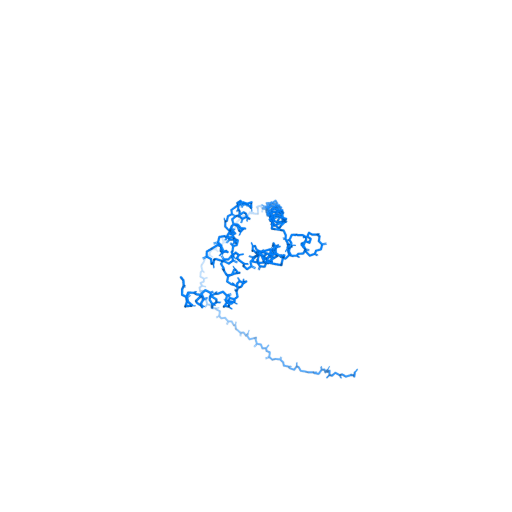Di:
DDVVVVVVVVVLVPPPVPPLVVLLVQQAQDPVDPDLLVSLVVRLVSLVVSCVVSVVVVQLDDQVSQLVSLVSSLVNDPPVVLSVVLVVCCVPPVVCSSRDVVSVSVSSSVSSVVVVVVVVVVVVVVVVVVPVPPPDDDDPPDDDDDDDDDDDDDDDDDDDDDDDDDDDDDDDDDDDDDDDDD

Radius of gyration: 35.97 Å; chains: 1; bounding box: 60×64×111 Å